Protein AF-A0A532D699-F1 (afdb_monomer_lite)

Foldseek 3Di:
DDPPDDDDDPPVVVVVLVVVCVVVVHDSVVSVVVVVVVCCVVPPDVVNVVVVVVVVVVVVVVVVVDPCVVVVVVVVVVVCVVDPDPCVPPPDPDDPPVNVVVVVVVPD

Secondary structure (DSSP, 8-state):
----------HHHHHHHHHHHHHHTS-HHHHHHHHHHHHHHHHS-HHHHHHHHHHHHHHHHHHHH-TTHHHHHHHHHHHHHSS--TTTT---SS--HHHHHHHHHHH-

Structure (mmCIF, N/CA/C/O backbone):
data_AF-A0A532D699-F1
#
_entry.id   AF-A0A532D699-F1
#
loop_
_atom_site.group_PDB
_atom_site.id
_atom_site.type_symbol
_atom_site.label_atom_id
_atom_site.label_alt_id
_atom_site.label_comp_id
_atom_site.label_asym_id
_atom_site.label_entity_id
_atom_site.label_seq_id
_atom_site.pdbx_PDB_ins_code
_atom_site.Cartn_x
_atom_site.Cartn_y
_atom_site.Cartn_z
_atom_site.occupancy
_atom_site.B_iso_or_equiv
_atom_site.auth_seq_id
_atom_site.auth_comp_id
_atom_site.auth_asym_id
_atom_site.auth_atom_id
_atom_site.pdbx_PDB_model_num
ATOM 1 N N . MET A 1 1 ? 1.706 -15.053 13.785 1.00 35.88 1 MET A N 1
ATOM 2 C CA . MET A 1 1 ? 1.669 -16.104 12.750 1.00 35.88 1 MET A CA 1
ATOM 3 C C . MET A 1 1 ? 2.165 -15.464 11.470 1.00 35.88 1 MET A C 1
ATOM 5 O O . MET A 1 1 ? 1.534 -14.518 11.018 1.00 35.88 1 MET A O 1
ATOM 9 N N . ASP A 1 2 ? 3.318 -15.893 10.958 1.00 42.00 2 ASP A N 1
ATOM 10 C CA . ASP A 1 2 ? 3.872 -15.367 9.708 1.00 42.00 2 ASP A CA 1
ATOM 11 C C . ASP A 1 2 ? 3.072 -15.925 8.529 1.00 42.00 2 ASP A C 1
ATOM 13 O O . ASP A 1 2 ? 3.181 -17.099 8.180 1.00 42.00 2 ASP A O 1
ATOM 17 N N . ASN A 1 3 ? 2.234 -15.080 7.933 1.00 42.84 3 ASN A N 1
ATOM 18 C CA . ASN A 1 3 ? 1.511 -15.386 6.703 1.00 42.84 3 ASN A CA 1
ATOM 19 C C . ASN A 1 3 ? 2.503 -15.344 5.526 1.00 42.84 3 ASN A C 1
ATOM 21 O O . ASN A 1 3 ? 2.621 -14.336 4.831 1.00 42.84 3 ASN A O 1
ATOM 25 N N . GLN A 1 4 ? 3.261 -16.424 5.307 1.00 45.72 4 GLN A N 1
ATOM 26 C CA . GLN A 1 4 ? 4.100 -16.562 4.113 1.00 45.72 4 GLN A CA 1
ATOM 27 C C . GLN A 1 4 ? 3.221 -16.856 2.893 1.00 45.72 4 GLN A C 1
ATOM 29 O O . GLN A 1 4 ? 2.945 -18.006 2.550 1.00 45.72 4 GLN A O 1
ATOM 34 N N . GLN A 1 5 ? 2.776 -15.799 2.216 1.00 60.59 5 GLN A N 1
ATOM 35 C CA . GLN A 1 5 ? 2.183 -15.918 0.889 1.00 60.59 5 GLN A CA 1
ATOM 36 C C . GLN A 1 5 ? 3.278 -16.320 -0.107 1.00 60.59 5 GLN A C 1
ATOM 38 O O . GLN A 1 5 ? 4.222 -15.570 -0.348 1.00 60.59 5 GLN A O 1
ATOM 43 N N . SER A 1 6 ? 3.171 -17.524 -0.671 1.00 61.50 6 SER A N 1
ATOM 44 C CA . SER A 1 6 ? 4.098 -18.010 -1.696 1.00 61.50 6 SER A CA 1
ATOM 45 C C . SER A 1 6 ? 3.634 -17.556 -3.080 1.00 61.50 6 SER A C 1
ATOM 47 O O . SER A 1 6 ? 2.572 -17.961 -3.550 1.00 61.50 6 SER A O 1
ATOM 49 N N . LEU A 1 7 ? 4.434 -16.718 -3.742 1.00 67.75 7 LEU A N 1
ATOM 50 C CA . LEU A 1 7 ? 4.187 -16.268 -5.111 1.00 67.75 7 LEU A CA 1
ATOM 51 C C . LEU A 1 7 ? 4.850 -17.239 -6.098 1.00 67.75 7 LEU A C 1
ATOM 53 O O . LEU A 1 7 ? 6.058 -17.464 -6.038 1.00 67.75 7 LEU A O 1
ATOM 57 N N . THR A 1 8 ? 4.083 -17.797 -7.036 1.00 79.19 8 THR A N 1
ATOM 58 C CA . THR A 1 8 ? 4.667 -18.591 -8.129 1.00 79.19 8 THR A CA 1
ATOM 59 C C . THR A 1 8 ? 5.190 -17.650 -9.210 1.00 79.19 8 THR A C 1
ATOM 61 O O . THR A 1 8 ? 4.411 -16.969 -9.874 1.00 79.19 8 THR A O 1
ATOM 64 N N . ILE A 1 9 ? 6.511 -17.613 -9.389 1.00 76.94 9 ILE A N 1
ATOM 65 C CA . ILE A 1 9 ? 7.183 -16.766 -10.380 1.00 76.94 9 ILE A CA 1
ATOM 66 C C . ILE A 1 9 ? 7.551 -17.625 -11.603 1.00 76.94 9 ILE A C 1
ATOM 68 O O . ILE A 1 9 ? 8.158 -18.684 -11.432 1.00 76.94 9 ILE A O 1
ATOM 72 N N . PRO A 1 10 ? 7.233 -17.200 -12.843 1.00 88.94 10 PRO A N 1
ATOM 73 C CA . PRO A 1 10 ? 7.665 -17.904 -14.049 1.00 88.94 10 PRO A CA 1
ATOM 74 C C . PRO A 1 10 ? 9.189 -18.084 -14.096 1.00 88.94 10 PRO A C 1
ATOM 76 O O . PRO A 1 10 ? 9.931 -17.148 -13.800 1.00 88.94 10 PRO A O 1
ATOM 79 N N . ALA A 1 11 ? 9.669 -19.253 -14.532 1.00 80.94 11 ALA A N 1
ATOM 80 C CA . ALA A 1 11 ? 11.091 -19.620 -14.468 1.00 80.94 11 ALA A CA 1
ATOM 81 C C . ALA A 1 11 ? 12.035 -18.605 -15.145 1.00 80.94 11 ALA A C 1
ATOM 83 O O . ALA A 1 11 ? 13.109 -18.310 -14.624 1.00 80.94 11 ALA A O 1
ATOM 84 N N . GLY A 1 12 ? 11.616 -18.022 -16.274 1.00 82.44 12 GLY A N 1
ATOM 85 C CA . GLY A 1 12 ? 12.388 -16.976 -16.951 1.00 82.44 12 GLY A CA 1
ATOM 86 C C . GLY A 1 12 ? 12.534 -15.710 -16.104 1.00 82.44 12 GLY A C 1
ATOM 87 O O . GLY A 1 12 ? 13.630 -15.174 -15.985 1.00 82.44 12 GLY A O 1
ATOM 88 N N . LEU A 1 13 ? 11.453 -15.266 -15.458 1.00 85.19 13 LEU A N 1
ATOM 89 C CA . LEU A 1 13 ? 11.461 -14.084 -14.594 1.00 85.19 13 LEU A CA 1
ATOM 90 C C . LEU A 1 13 ? 12.262 -14.330 -13.308 1.00 85.19 13 LEU A C 1
ATOM 92 O O . LEU A 1 13 ? 13.008 -13.455 -12.882 1.00 85.19 13 LEU A O 1
ATOM 96 N N . HIS A 1 14 ? 12.168 -15.533 -12.737 1.00 88.62 14 HIS A N 1
ATOM 97 C CA . HIS A 1 14 ? 12.959 -15.925 -11.571 1.00 88.62 14 HIS A CA 1
ATOM 98 C C . HIS A 1 14 ? 14.464 -15.774 -11.833 1.00 88.62 14 HIS A C 1
ATOM 100 O O . HIS A 1 14 ? 15.174 -15.193 -11.019 1.00 88.62 14 HIS A O 1
ATOM 106 N N . HIS A 1 15 ? 14.944 -16.233 -12.993 1.00 88.12 15 HIS A N 1
ATOM 107 C CA . HIS A 1 15 ? 16.358 -16.126 -13.353 1.00 88.12 15 HIS A CA 1
ATOM 108 C C . HIS A 1 15 ? 16.838 -14.669 -13.451 1.00 88.12 15 HIS A C 1
ATOM 110 O O . HIS A 1 15 ? 17.911 -14.335 -12.953 1.00 88.12 15 HIS A O 1
ATOM 116 N N . PHE A 1 16 ? 16.033 -13.781 -14.042 1.00 88.19 16 PHE A N 1
ATOM 117 C CA . PHE A 1 16 ? 16.365 -12.354 -14.112 1.00 88.19 16 PHE A CA 1
ATOM 118 C C . PHE A 1 16 ? 16.395 -11.689 -12.735 1.00 88.19 16 PHE A C 1
ATOM 120 O O . PHE A 1 16 ? 17.304 -10.910 -12.450 1.00 88.19 16 PHE A O 1
ATOM 127 N N . LEU A 1 17 ? 15.429 -12.007 -11.872 1.00 89.00 17 LEU A N 1
ATOM 128 C CA . LEU A 1 17 ? 15.384 -11.484 -10.507 1.00 89.00 17 LEU A CA 1
ATOM 129 C C . LEU A 1 17 ? 16.577 -11.982 -9.678 1.00 89.00 17 LEU A C 1
ATOM 131 O O . LEU A 1 17 ? 17.150 -11.217 -8.905 1.00 89.00 17 LEU A O 1
ATOM 135 N N . GLU A 1 18 ? 17.014 -13.223 -9.898 1.00 90.94 18 GLU A N 1
ATOM 136 C CA . GLU A 1 18 ? 18.190 -13.798 -9.241 1.00 90.94 18 GLU A CA 1
ATOM 137 C C . GLU A 1 18 ? 19.477 -13.085 -9.652 1.00 90.94 18 GLU A C 1
ATOM 139 O O . GLU A 1 18 ? 20.269 -12.686 -8.796 1.00 90.94 18 GLU A O 1
ATOM 144 N N . GLN A 1 19 ? 19.656 -12.840 -10.951 1.00 92.56 19 GLN A N 1
ATOM 145 C CA . GLN A 1 19 ? 20.782 -12.051 -11.446 1.00 92.56 19 GLN A CA 1
ATOM 146 C C . GLN A 1 19 ? 20.760 -10.625 -10.885 1.00 92.56 19 GLN A C 1
ATOM 148 O O . GLN A 1 19 ? 21.793 -10.120 -10.445 1.00 92.56 19 GLN A O 1
ATOM 153 N N . ALA A 1 20 ? 19.589 -9.982 -10.847 1.00 89.56 20 ALA A N 1
ATOM 154 C CA . ALA A 1 20 ? 19.437 -8.644 -10.284 1.00 89.56 20 ALA A CA 1
ATOM 155 C C . ALA A 1 20 ? 19.767 -8.610 -8.782 1.00 89.56 20 ALA A C 1
ATOM 157 O O . ALA A 1 20 ? 20.486 -7.720 -8.333 1.00 89.56 20 ALA A O 1
ATOM 158 N N . SER A 1 21 ? 19.314 -9.607 -8.017 1.00 94.06 21 SER A N 1
ATOM 159 C CA . SER A 1 21 ? 19.644 -9.784 -6.598 1.00 94.06 21 SER A CA 1
ATOM 160 C C . SER A 1 21 ? 21.153 -9.905 -6.372 1.00 94.06 21 SER A C 1
ATOM 162 O O . SER A 1 21 ? 21.706 -9.211 -5.515 1.00 94.06 21 SER A O 1
ATOM 164 N N . GLN A 1 22 ? 21.840 -10.709 -7.187 1.00 94.12 22 GLN A N 1
ATOM 165 C CA . GLN A 1 22 ? 23.295 -10.867 -7.117 1.00 94.12 22 GLN A CA 1
ATOM 166 C C . GLN A 1 22 ? 24.036 -9.573 -7.472 1.00 94.12 22 GLN A C 1
ATOM 168 O O . GLN A 1 22 ? 24.986 -9.193 -6.785 1.00 94.12 22 GLN A O 1
ATOM 173 N N . TRP A 1 23 ? 23.597 -8.872 -8.519 1.00 95.25 23 TRP A N 1
ATOM 174 C CA . TRP A 1 23 ? 24.259 -7.661 -9.003 1.00 95.25 23 TRP A CA 1
ATOM 175 C C . TRP A 1 23 ? 24.085 -6.480 -8.043 1.00 95.25 23 TRP A C 1
ATOM 177 O O . TRP A 1 23 ? 25.041 -5.760 -7.754 1.00 95.25 23 TRP A O 1
ATOM 187 N N . LEU A 1 24 ? 22.883 -6.336 -7.480 1.00 91.94 24 LEU A N 1
ATOM 188 C CA . LEU A 1 24 ? 22.550 -5.322 -6.479 1.00 91.94 24 LEU A CA 1
ATOM 189 C C . LEU A 1 24 ? 23.017 -5.700 -5.067 1.00 91.94 24 LEU A C 1
ATOM 191 O O . LEU A 1 24 ? 22.974 -4.853 -4.176 1.00 91.94 24 LEU A O 1
ATOM 195 N N . LYS A 1 25 ? 23.464 -6.947 -4.854 1.00 94.44 25 LYS A N 1
ATOM 196 C CA . LYS A 1 25 ? 23.832 -7.511 -3.543 1.00 94.44 25 LYS A CA 1
ATOM 197 C C . LYS A 1 25 ? 22.723 -7.344 -2.498 1.00 94.44 25 LYS A C 1
ATOM 199 O O . LYS A 1 25 ? 22.990 -7.026 -1.340 1.00 94.44 25 LYS A O 1
ATOM 204 N N . ARG A 1 26 ? 21.473 -7.545 -2.916 1.00 94.12 26 ARG A N 1
ATOM 205 C CA . ARG A 1 26 ? 20.276 -7.417 -2.072 1.00 94.12 26 ARG A CA 1
ATOM 206 C C . ARG A 1 26 ? 19.476 -8.717 -2.071 1.00 94.12 26 ARG A C 1
ATOM 208 O O . ARG A 1 26 ? 19.517 -9.432 -3.074 1.00 94.12 26 ARG A O 1
ATOM 215 N N . PRO A 1 27 ? 18.739 -9.032 -0.993 1.00 93.31 27 PRO A N 1
ATOM 216 C CA . PRO A 1 27 ? 17.830 -10.173 -0.967 1.00 93.31 27 PRO A CA 1
ATOM 217 C C . PRO A 1 27 ? 16.835 -10.148 -2.133 1.00 93.31 27 PRO A C 1
ATOM 219 O O . PRO A 1 27 ? 16.338 -9.090 -2.512 1.00 93.31 27 PRO A O 1
ATOM 222 N N . MET A 1 28 ? 16.502 -11.327 -2.665 1.00 87.81 28 MET A N 1
ATOM 223 C CA . MET A 1 28 ? 15.530 -11.483 -3.756 1.00 87.81 28 MET A CA 1
ATOM 224 C C . MET A 1 28 ? 14.191 -10.801 -3.447 1.00 87.81 28 MET A C 1
ATOM 226 O O . MET A 1 28 ? 13.630 -10.122 -4.303 1.00 87.81 28 MET A O 1
ATOM 230 N N . ASN A 1 29 ? 13.699 -10.949 -2.214 1.00 88.50 29 ASN A N 1
ATOM 231 C CA . ASN A 1 29 ? 12.431 -10.358 -1.791 1.00 88.50 29 ASN A CA 1
ATOM 232 C C . ASN A 1 29 ? 12.430 -8.835 -1.922 1.00 88.50 29 ASN A C 1
ATOM 234 O O . ASN A 1 29 ? 11.439 -8.278 -2.379 1.00 88.50 29 ASN A O 1
ATOM 238 N N . ASP A 1 30 ? 13.538 -8.175 -1.591 1.00 89.69 30 ASP A N 1
ATOM 239 C CA . ASP A 1 30 ? 13.648 -6.720 -1.693 1.00 89.69 30 ASP A CA 1
ATOM 240 C C . ASP A 1 30 ? 13.616 -6.269 -3.157 1.00 89.69 30 ASP A C 1
ATOM 242 O O . ASP A 1 30 ? 12.967 -5.285 -3.496 1.00 89.69 30 ASP A O 1
ATOM 246 N N . VAL A 1 31 ? 14.284 -7.014 -4.043 1.00 90.50 31 VAL A N 1
ATOM 247 C CA . VAL A 1 31 ? 14.285 -6.736 -5.488 1.00 90.50 31 VAL A CA 1
ATOM 248 C C . VAL A 1 31 ? 12.888 -6.913 -6.080 1.00 90.50 31 VAL A C 1
ATOM 250 O O . VAL A 1 31 ? 12.434 -6.082 -6.866 1.00 90.50 31 VAL A O 1
ATOM 253 N N . VAL A 1 32 ? 12.190 -7.980 -5.690 1.00 88.69 32 VAL A N 1
ATOM 254 C CA . VAL A 1 32 ? 10.807 -8.242 -6.108 1.00 88.69 32 VAL A CA 1
ATOM 255 C C . VAL A 1 32 ? 9.869 -7.159 -5.587 1.00 88.69 32 VAL A C 1
ATOM 257 O O . VAL A 1 32 ? 9.049 -6.647 -6.347 1.00 88.69 32 VAL A O 1
ATOM 260 N N . TYR A 1 33 ? 10.004 -6.786 -4.316 1.00 88.38 33 TYR A N 1
ATOM 261 C CA . TYR A 1 33 ? 9.200 -5.741 -3.699 1.00 88.38 33 TYR A CA 1
ATOM 262 C C . TYR A 1 33 ? 9.369 -4.405 -4.427 1.00 88.38 33 TYR A C 1
ATOM 264 O O . TYR A 1 33 ? 8.377 -3.812 -4.845 1.00 88.38 33 TYR A O 1
ATOM 272 N N . ASP A 1 34 ? 10.607 -3.977 -4.672 1.00 87.88 34 ASP A N 1
ATOM 273 C CA . ASP A 1 34 ? 10.885 -2.727 -5.382 1.00 87.88 34 ASP A CA 1
ATOM 274 C C . ASP A 1 34 ? 10.313 -2.740 -6.807 1.00 87.88 34 ASP A C 1
ATOM 276 O O . ASP A 1 34 ? 9.711 -1.759 -7.250 1.00 87.88 34 ASP A O 1
ATOM 280 N N . ALA A 1 35 ? 10.438 -3.867 -7.515 1.00 86.25 35 ALA A N 1
ATOM 281 C CA . ALA A 1 35 ? 9.871 -4.026 -8.851 1.00 86.25 35 ALA A CA 1
ATOM 282 C C . ALA A 1 35 ? 8.339 -3.903 -8.845 1.00 86.25 35 ALA A C 1
ATOM 284 O O . ALA A 1 35 ? 7.770 -3.248 -9.720 1.00 86.25 35 ALA A O 1
ATOM 285 N N . ILE A 1 36 ? 7.670 -4.490 -7.848 1.00 86.50 36 ILE A N 1
ATOM 286 C CA . ILE A 1 36 ? 6.218 -4.374 -7.669 1.00 86.50 36 ILE A CA 1
ATOM 287 C C . ILE A 1 36 ? 5.835 -2.928 -7.360 1.00 86.50 36 ILE A C 1
ATOM 289 O O . ILE A 1 36 ? 4.945 -2.390 -8.017 1.00 86.50 36 ILE A O 1
ATOM 293 N N . VAL A 1 37 ? 6.515 -2.278 -6.412 1.00 86.88 37 VAL A N 1
ATOM 294 C CA . VAL A 1 37 ? 6.263 -0.875 -6.051 1.00 86.88 37 VAL A CA 1
ATOM 295 C C . VAL A 1 37 ? 6.376 0.015 -7.281 1.00 86.88 37 VAL A C 1
ATOM 297 O O . VAL A 1 37 ? 5.488 0.824 -7.549 1.00 86.88 37 VAL A O 1
ATOM 300 N N . GLN A 1 38 ? 7.429 -0.166 -8.075 1.00 86.50 38 GLN A N 1
ATOM 301 C CA . GLN A 1 38 ? 7.648 0.638 -9.266 1.00 86.50 38 GLN A CA 1
ATOM 302 C C . GLN A 1 38 ? 6.635 0.337 -10.374 1.00 86.50 38 GLN A C 1
ATOM 304 O O . GLN A 1 38 ? 6.154 1.265 -11.030 1.00 86.50 38 GLN A O 1
ATOM 309 N N . TYR A 1 39 ? 6.261 -0.931 -10.564 1.00 83.88 39 TYR A N 1
ATOM 310 C CA . TYR A 1 39 ? 5.203 -1.312 -11.495 1.00 83.88 39 TYR A CA 1
ATOM 311 C C . TYR A 1 39 ? 3.875 -0.661 -11.107 1.00 83.88 39 TYR A C 1
ATOM 313 O O . TYR A 1 39 ? 3.231 -0.039 -11.950 1.00 83.88 39 TYR A O 1
ATOM 321 N N . VAL A 1 40 ? 3.490 -0.750 -9.834 1.00 83.81 40 VAL A N 1
ATOM 322 C CA . VAL A 1 40 ? 2.260 -0.141 -9.323 1.00 83.81 40 VAL A CA 1
ATOM 323 C C . VAL A 1 40 ? 2.314 1.373 -9.491 1.00 83.81 40 VAL A C 1
ATOM 325 O O . VAL A 1 40 ? 1.384 1.936 -10.055 1.00 83.81 40 VAL A O 1
ATOM 328 N N . ALA A 1 41 ? 3.404 2.035 -9.103 1.00 80.75 41 ALA A N 1
ATOM 329 C CA . ALA A 1 41 ? 3.551 3.482 -9.264 1.00 80.75 41 ALA A CA 1
ATOM 330 C C . ALA A 1 41 ? 3.457 3.931 -10.733 1.00 80.75 41 ALA A C 1
ATOM 332 O O . ALA A 1 41 ? 2.848 4.953 -11.029 1.00 80.75 41 ALA A O 1
ATOM 333 N N . THR A 1 42 ? 4.025 3.154 -11.659 1.00 85.56 42 THR A N 1
ATOM 334 C CA . THR A 1 42 ? 4.039 3.490 -13.093 1.00 85.56 42 THR A CA 1
ATOM 335 C C . THR A 1 42 ? 2.691 3.235 -13.766 1.00 85.56 42 THR A C 1
ATOM 337 O O . THR A 1 42 ? 2.298 3.977 -14.663 1.00 85.56 42 THR A O 1
ATOM 340 N N . ASN A 1 43 ? 1.985 2.177 -13.361 1.00 83.38 43 ASN A N 1
ATOM 341 C CA . ASN A 1 43 ? 0.760 1.726 -14.027 1.00 83.38 43 ASN A CA 1
ATOM 342 C C . ASN A 1 43 ? -0.522 2.178 -13.319 1.00 83.38 43 ASN A C 1
ATOM 344 O O . ASN A 1 43 ? -1.609 2.015 -13.869 1.00 83.38 43 ASN A O 1
ATOM 348 N N . THR A 1 44 ? -0.421 2.748 -12.118 1.00 83.19 44 THR A N 1
ATOM 349 C CA . THR A 1 44 ? -1.574 3.309 -11.411 1.00 83.19 44 THR A CA 1
ATOM 350 C C . THR A 1 44 ? -1.873 4.700 -11.963 1.00 83.19 44 THR A C 1
ATOM 352 O O . THR A 1 44 ? -1.024 5.586 -11.863 1.00 83.19 44 THR A O 1
ATOM 355 N N . PRO A 1 45 ? -3.075 4.946 -12.515 1.00 86.81 45 PRO A N 1
ATOM 356 C CA . PRO A 1 45 ? -3.476 6.290 -12.903 1.00 86.81 45 PRO A CA 1
ATOM 357 C C . PRO A 1 45 ? -3.422 7.223 -11.692 1.00 86.81 45 PRO A C 1
ATOM 359 O O . PRO A 1 45 ? -3.931 6.870 -10.627 1.00 86.81 45 PRO A O 1
ATOM 362 N N . GLN A 1 46 ? -2.876 8.430 -11.859 1.00 81.69 46 GLN A N 1
ATOM 363 C CA . GLN A 1 46 ? -2.779 9.413 -10.772 1.00 81.69 46 GLN A CA 1
ATOM 364 C C . GLN A 1 46 ? -4.134 9.645 -10.080 1.00 81.69 46 GLN A C 1
ATOM 366 O O . GLN A 1 46 ? -4.210 9.699 -8.859 1.00 81.69 46 GLN A O 1
ATOM 371 N N . SER A 1 47 ? -5.225 9.652 -10.851 1.00 78.12 47 SER A N 1
ATOM 372 C CA . SER A 1 47 ? -6.590 9.785 -10.332 1.00 78.12 47 SER A CA 1
ATOM 373 C C . SER A 1 47 ? -7.018 8.658 -9.386 1.00 78.12 47 SER A C 1
ATOM 375 O O . SER A 1 47 ? -7.818 8.892 -8.483 1.00 78.12 47 SER A O 1
ATOM 377 N N . LEU A 1 48 ? -6.511 7.434 -9.563 1.00 77.81 48 LEU A N 1
ATOM 378 C CA . LEU A 1 48 ? -6.753 6.331 -8.634 1.00 77.81 48 LEU A CA 1
ATOM 379 C C . LEU A 1 48 ? -5.907 6.497 -7.367 1.00 77.81 48 LEU A C 1
ATOM 381 O O . LEU A 1 48 ? -6.435 6.325 -6.271 1.00 77.81 48 LEU A O 1
ATOM 385 N N . ALA A 1 49 ? -4.636 6.878 -7.506 1.00 77.75 49 ALA A N 1
ATOM 386 C CA . ALA A 1 49 ? -3.760 7.145 -6.365 1.00 77.75 49 ALA A CA 1
ATOM 387 C C . ALA A 1 49 ? -4.316 8.268 -5.469 1.00 77.75 49 ALA A C 1
ATOM 389 O O . ALA A 1 49 ? -4.384 8.114 -4.250 1.00 77.75 49 ALA A O 1
ATOM 390 N N . ASP A 1 50 ? -4.798 9.356 -6.074 1.00 79.50 50 ASP A N 1
ATOM 391 C CA . ASP A 1 50 ? -5.396 10.487 -5.361 1.00 79.50 50 ASP A CA 1
ATOM 392 C C . ASP A 1 50 ? -6.683 10.082 -4.628 1.00 79.50 50 ASP A C 1
ATOM 394 O O . ASP A 1 50 ? -6.893 10.466 -3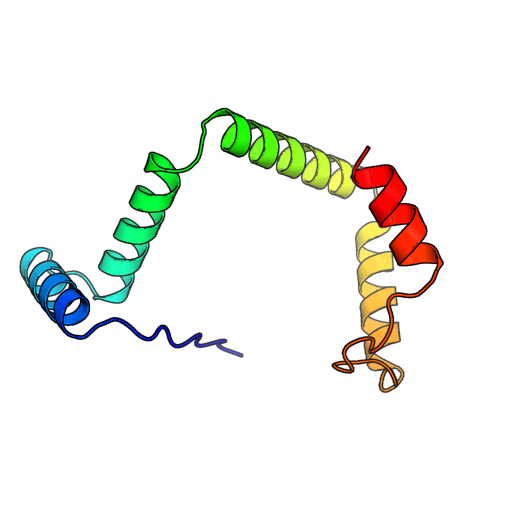.477 1.00 79.50 50 ASP A O 1
ATOM 398 N N . ARG A 1 51 ? -7.526 9.251 -5.258 1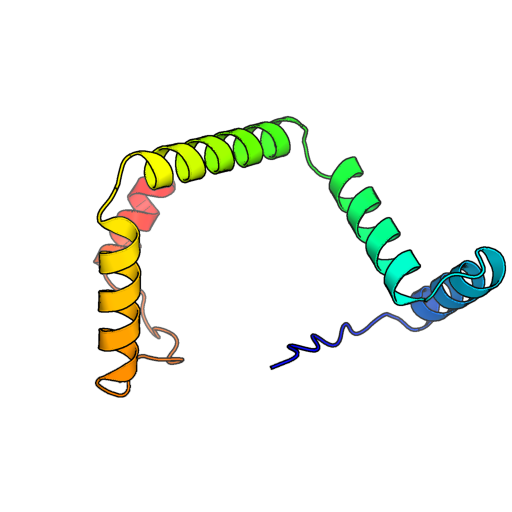.00 80.50 51 ARG A N 1
ATOM 399 C CA . ARG A 1 51 ? -8.737 8.708 -4.623 1.00 80.50 51 ARG A CA 1
ATOM 400 C C . ARG A 1 51 ? -8.412 7.807 -3.438 1.00 80.50 51 ARG A C 1
ATOM 402 O O . ARG A 1 51 ? -9.048 7.946 -2.401 1.00 80.50 51 ARG A O 1
ATOM 409 N N . LEU A 1 52 ? -7.432 6.913 -3.577 1.00 82.94 52 LEU A N 1
ATOM 410 C CA . LEU A 1 52 ? -7.005 6.031 -2.487 1.00 82.94 52 LEU A CA 1
ATOM 411 C C . LEU A 1 52 ? -6.466 6.837 -1.306 1.00 82.94 52 LEU A C 1
ATOM 413 O O . LEU A 1 52 ? -6.838 6.573 -0.166 1.00 82.94 52 LEU A O 1
ATOM 417 N N . LYS A 1 53 ? -5.661 7.867 -1.582 1.00 84.38 53 LYS A N 1
ATOM 418 C CA . LYS A 1 53 ? -5.164 8.785 -0.557 1.00 84.38 53 LYS A CA 1
ATOM 419 C C . LYS A 1 53 ? -6.301 9.534 0.141 1.00 84.38 53 LYS A C 1
ATOM 421 O O . LYS A 1 53 ? -6.288 9.638 1.362 1.00 84.38 53 LYS A O 1
ATOM 426 N N . GLY A 1 54 ? -7.289 10.018 -0.614 1.00 87.31 54 GLY A N 1
ATOM 427 C CA . GLY A 1 54 ? -8.480 10.660 -0.052 1.00 87.31 54 GLY A CA 1
ATOM 428 C C . GLY A 1 54 ? -9.267 9.715 0.857 1.00 87.31 54 GLY A C 1
ATOM 429 O O . GLY A 1 54 ? -9.522 10.044 2.010 1.00 87.31 54 GLY A O 1
ATOM 430 N N . SER A 1 55 ? -9.562 8.501 0.386 1.00 83.06 55 SER A N 1
ATOM 431 C CA . SER A 1 55 ? -10.258 7.491 1.189 1.00 83.06 55 SER A CA 1
ATOM 432 C C . SER A 1 55 ? -9.487 7.100 2.449 1.00 83.06 55 SER A C 1
ATOM 434 O O . SER A 1 55 ? -10.101 6.921 3.495 1.00 83.06 55 SER A O 1
ATOM 436 N N . GLN A 1 56 ? -8.157 7.002 2.382 1.00 87.38 56 GLN A N 1
ATOM 437 C CA . GLN A 1 56 ? -7.337 6.750 3.565 1.00 87.38 56 GLN A CA 1
ATOM 438 C C . GLN A 1 56 ? -7.471 7.884 4.589 1.00 87.38 56 GLN A C 1
ATOM 440 O O . GLN A 1 56 ? -7.718 7.617 5.759 1.00 87.38 56 GLN A O 1
ATOM 445 N N . GLN A 1 57 ? -7.371 9.141 4.153 1.00 86.69 57 GLN A N 1
ATOM 446 C CA . GLN A 1 57 ? -7.523 10.298 5.041 1.00 86.69 57 GLN A CA 1
ATOM 447 C C . GLN A 1 57 ? -8.923 10.388 5.653 1.00 86.69 57 GLN A C 1
ATOM 449 O O . GLN A 1 57 ? -9.076 10.813 6.797 1.00 86.69 57 GLN A O 1
ATOM 454 N N . ASP A 1 58 ? -9.9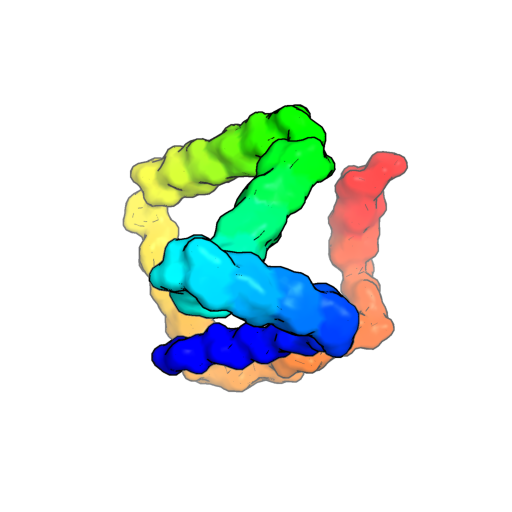52 10.001 4.901 1.00 84.69 58 ASP A N 1
ATOM 455 C CA . ASP A 1 58 ? -11.321 9.955 5.405 1.00 84.69 58 ASP A CA 1
ATOM 456 C C . ASP A 1 58 ? -11.503 8.842 6.446 1.00 84.69 58 ASP A C 1
ATOM 458 O O . ASP A 1 58 ? -12.155 9.072 7.462 1.00 84.69 58 ASP A O 1
ATOM 462 N N . LEU A 1 59 ? -10.881 7.675 6.243 1.00 81.75 59 LEU A N 1
ATOM 463 C CA . LEU A 1 59 ? -10.872 6.580 7.219 1.00 81.75 59 LEU A CA 1
ATOM 464 C C . LEU A 1 59 ? -10.104 6.945 8.492 1.00 81.75 59 LEU A C 1
ATOM 466 O O . LEU A 1 59 ? -10.586 6.675 9.589 1.00 81.75 59 LEU A O 1
ATOM 470 N N . GLU A 1 60 ? -8.942 7.584 8.359 1.00 82.62 60 GLU A N 1
ATOM 471 C CA . GLU A 1 60 ? -8.157 8.081 9.494 1.00 82.62 60 GLU A CA 1
ATOM 472 C C . GLU A 1 60 ? -8.967 9.104 10.299 1.00 82.62 60 GLU A C 1
ATOM 474 O O . GLU A 1 60 ? -9.097 8.979 11.515 1.00 82.62 60 GLU A O 1
ATOM 479 N N . ARG A 1 61 ? -9.618 10.056 9.619 1.00 85.38 61 ARG A N 1
ATOM 480 C CA . ARG A 1 61 ? -10.482 11.048 10.269 1.00 85.38 61 ARG A CA 1
ATOM 481 C C . ARG A 1 61 ? -11.685 10.407 10.954 1.00 85.38 61 ARG A C 1
ATOM 483 O O . ARG A 1 61 ? -12.039 10.809 12.057 1.00 85.38 61 ARG A O 1
ATOM 490 N N . TYR A 1 62 ? -12.317 9.429 10.311 1.00 78.69 62 TYR A N 1
ATOM 491 C CA . TYR A 1 62 ? -13.425 8.686 10.903 1.00 78.69 62 TYR A CA 1
ATOM 492 C C . TYR A 1 62 ? -12.979 7.950 12.174 1.00 78.69 62 TYR A C 1
ATOM 494 O O . TYR A 1 62 ? -13.646 8.042 13.200 1.00 78.69 62 TYR A O 1
ATOM 502 N N . HIS A 1 63 ? -11.804 7.318 12.144 1.00 75.81 63 HIS A N 1
ATOM 503 C CA . HIS A 1 63 ? -11.216 6.652 13.304 1.00 75.81 63 HIS A CA 1
ATOM 504 C C . HIS A 1 63 ? -10.877 7.620 14.449 1.00 75.81 63 HIS A C 1
ATOM 506 O O . HIS A 1 63 ? -11.065 7.287 15.614 1.00 75.81 63 HIS A O 1
ATOM 512 N N . GLU A 1 64 ? -10.397 8.827 14.151 1.00 79.19 64 GLU A N 1
ATOM 513 C CA . GLU A 1 64 ? -10.142 9.856 15.169 1.00 79.19 64 GLU A CA 1
ATOM 514 C C . GLU A 1 64 ? -11.428 10.425 15.791 1.00 79.19 64 GLU A C 1
ATOM 516 O O . GLU A 1 64 ? -11.419 10.866 16.942 1.00 79.19 64 GLU A O 1
ATOM 521 N N . GLN A 1 65 ? -12.526 10.442 15.035 1.00 81.25 65 GLN A N 1
ATOM 522 C CA . GLN A 1 65 ? -13.805 11.021 15.453 1.00 81.25 65 GLN A CA 1
ATOM 523 C C . GLN A 1 65 ? -14.727 10.033 16.169 1.00 81.25 65 GLN A C 1
ATOM 525 O O . GLN A 1 65 ? -15.667 10.476 16.832 1.00 81.25 65 GLN A O 1
ATOM 530 N N . ASP A 1 66 ? -14.466 8.730 16.063 1.00 74.75 66 ASP A N 1
ATOM 531 C CA . ASP A 1 66 ? -15.243 7.686 16.726 1.00 74.75 66 ASP A CA 1
ATOM 532 C C . ASP A 1 66 ? -14.465 7.077 17.914 1.00 74.75 66 ASP A C 1
ATOM 534 O O . ASP A 1 66 ? -13.727 6.099 17.759 1.00 74.75 66 ASP A O 1
ATOM 538 N N . PRO A 1 67 ? -14.624 7.629 19.135 1.00 67.62 67 PRO A N 1
ATOM 539 C CA . PRO A 1 67 ? -13.955 7.121 20.333 1.00 67.62 67 PRO A CA 1
ATOM 540 C C . PRO A 1 67 ? -14.427 5.720 20.754 1.00 67.62 67 PRO A C 1
ATOM 542 O O . PRO A 1 67 ? -13.781 5.092 21.597 1.00 67.62 67 PRO A O 1
ATOM 545 N N . ASP A 1 68 ? -15.531 5.222 20.191 1.00 79.19 68 ASP A N 1
ATOM 546 C CA . ASP A 1 68 ? -16.070 3.895 20.472 1.00 79.19 68 ASP A CA 1
ATOM 547 C C . ASP A 1 68 ? -15.730 2.875 19.372 1.00 79.19 68 ASP A C 1
ATOM 549 O O . ASP A 1 68 ? -16.005 1.688 19.551 1.00 79.19 68 ASP A O 1
ATOM 553 N N . MET A 1 69 ? -15.050 3.272 18.288 1.00 76.44 69 MET A N 1
ATOM 554 C CA . MET A 1 69 ? -14.692 2.363 17.192 1.00 76.44 69 MET A CA 1
ATOM 555 C C . MET A 1 69 ? -13.873 1.162 17.668 1.00 76.44 69 MET A C 1
ATOM 557 O O . MET A 1 69 ? -14.159 0.028 17.292 1.00 76.44 69 MET A O 1
ATOM 561 N N . ASN A 1 70 ? -12.908 1.375 18.563 1.00 74.19 70 ASN A N 1
ATOM 562 C CA . ASN A 1 70 ? -12.136 0.272 19.138 1.00 74.19 70 ASN A CA 1
ATOM 563 C C . ASN A 1 70 ? -13.019 -0.695 19.936 1.00 74.19 70 ASN A C 1
ATOM 565 O O . ASN A 1 70 ? -12.824 -1.904 19.858 1.00 74.19 70 ASN A O 1
ATOM 569 N N . LYS A 1 71 ? -14.041 -0.187 20.635 1.00 77.00 71 LYS A N 1
ATOM 570 C CA . LYS A 1 71 ? -15.007 -1.037 21.343 1.00 77.00 71 LYS A CA 1
ATOM 571 C C . LYS A 1 71 ? -15.905 -1.795 20.372 1.00 77.00 71 LYS A C 1
ATOM 573 O O . LYS A 1 71 ? -16.244 -2.940 20.643 1.00 77.00 71 LYS A O 1
ATOM 578 N N . ALA A 1 72 ? -16.286 -1.184 19.250 1.00 76.81 72 ALA A N 1
ATOM 579 C CA . ALA A 1 72 ? -17.060 -1.847 18.205 1.00 76.81 72 ALA A CA 1
ATOM 580 C C . ALA A 1 72 ? -16.248 -2.961 17.523 1.00 76.81 72 ALA A C 1
ATOM 582 O O . ALA A 1 72 ? -16.769 -4.057 17.324 1.00 76.81 72 ALA A O 1
ATOM 583 N N . ILE A 1 73 ? -14.964 -2.716 17.237 1.00 76.62 73 ILE A N 1
ATOM 584 C CA . ILE A 1 73 ? -14.027 -3.718 16.707 1.00 76.62 73 ILE A CA 1
ATOM 585 C C . ILE A 1 73 ? -13.851 -4.863 17.707 1.00 76.62 73 ILE A C 1
ATOM 587 O O . ILE A 1 73 ? -13.954 -6.027 17.331 1.00 76.62 73 ILE A O 1
ATOM 591 N N . GLU A 1 74 ? -13.632 -4.559 18.987 1.00 78.62 74 GLU A N 1
ATOM 592 C CA . GLU A 1 74 ? -13.523 -5.582 20.029 1.00 78.62 74 GLU A CA 1
ATOM 593 C C . GLU A 1 74 ? -14.817 -6.384 20.177 1.00 78.62 74 GLU A C 1
ATOM 595 O O . GLU A 1 74 ? -14.766 -7.609 20.215 1.00 78.62 74 GLU A O 1
ATOM 600 N N . ALA A 1 75 ? -15.979 -5.728 20.206 1.00 79.75 75 ALA A N 1
ATOM 601 C CA . ALA A 1 75 ? -17.273 -6.402 20.276 1.00 79.75 75 ALA A CA 1
ATOM 602 C C . ALA A 1 75 ? -17.512 -7.310 19.061 1.00 79.75 75 ALA A C 1
ATOM 604 O O . ALA A 1 75 ? -18.026 -8.415 19.222 1.00 79.75 75 ALA A O 1
ATOM 605 N N . PHE A 1 76 ? -17.095 -6.876 17.869 1.00 74.69 76 PHE A N 1
ATOM 606 C CA . PHE A 1 76 ? -17.145 -7.679 16.652 1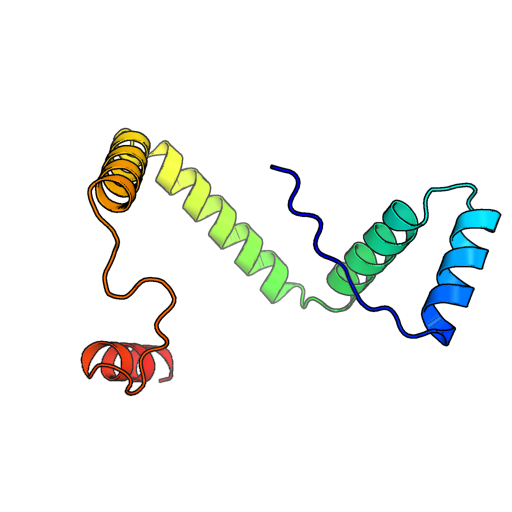.00 74.69 76 PHE A CA 1
ATOM 607 C C . PHE A 1 76 ? -16.230 -8.907 16.747 1.00 74.69 76 PHE A C 1
ATOM 609 O O . PHE A 1 76 ? -16.691 -10.024 16.546 1.00 74.69 76 PHE A O 1
ATOM 616 N N . ILE A 1 77 ? -14.966 -8.736 17.150 1.00 78.19 77 ILE A N 1
ATOM 617 C CA . ILE A 1 77 ? -14.023 -9.851 17.348 1.00 78.19 77 ILE A CA 1
ATOM 618 C C . ILE A 1 77 ? -14.556 -10.839 18.391 1.00 78.19 77 ILE A C 1
ATOM 620 O O . ILE A 1 77 ? -14.483 -12.048 18.195 1.00 78.19 77 ILE A O 1
ATOM 624 N N . GLN A 1 78 ? -15.104 -10.348 19.504 1.00 78.38 78 GLN A N 1
ATOM 625 C CA . GLN A 1 78 ? -15.697 -11.217 20.518 1.00 78.38 78 GLN A CA 1
ATOM 626 C C . GLN A 1 78 ? -16.931 -11.957 19.9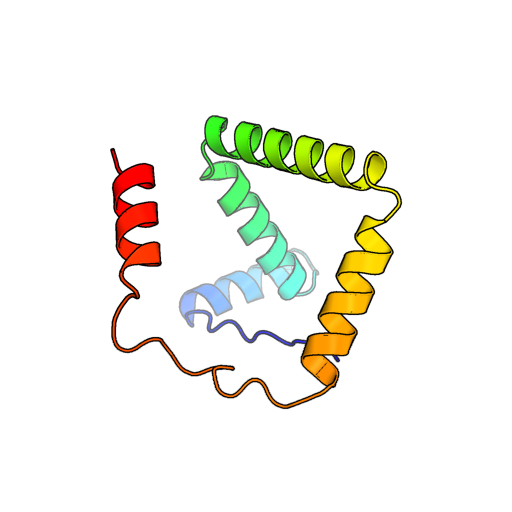88 1.00 78.38 78 GLN A C 1
ATOM 628 O O . GLN A 1 78 ? -17.129 -13.109 20.357 1.00 78.38 78 GLN A O 1
ATOM 633 N N . ALA A 1 79 ? -17.735 -11.341 19.114 1.00 77.06 79 ALA A N 1
ATOM 634 C CA . ALA A 1 79 ? -18.873 -11.999 18.475 1.00 77.06 79 ALA A CA 1
ATOM 635 C C . ALA A 1 79 ? -18.436 -13.111 17.504 1.00 77.06 79 ALA A C 1
ATOM 637 O O . ALA A 1 79 ? -19.003 -14.199 17.560 1.00 77.06 79 ALA A O 1
ATOM 638 N N . GLU A 1 80 ? -17.396 -12.874 16.699 1.00 67.00 80 GLU A N 1
ATOM 639 C CA . GLU A 1 80 ? -16.775 -13.882 15.820 1.00 67.00 80 GLU A CA 1
ATOM 640 C C . GLU A 1 80 ? -16.178 -15.054 16.621 1.00 67.00 80 GLU A C 1
ATOM 642 O O . GLU A 1 80 ? -16.262 -16.213 16.230 1.00 67.00 80 GLU A O 1
ATOM 647 N N . LEU A 1 81 ? -15.604 -14.778 17.796 1.00 73.69 81 LEU A N 1
ATOM 648 C CA . LEU A 1 81 ? -15.046 -15.814 18.673 1.00 73.69 81 LEU A CA 1
ATOM 649 C C . LEU A 1 81 ? -16.111 -16.566 19.489 1.00 73.69 81 LEU A C 1
ATOM 651 O O . LEU A 1 81 ? -15.855 -17.684 19.943 1.00 73.69 81 LEU A O 1
ATOM 655 N N . ALA A 1 82 ? -17.281 -15.964 19.722 1.00 71.56 82 ALA A N 1
ATOM 656 C CA . ALA A 1 82 ? -18.319 -16.506 20.601 1.00 71.56 82 ALA A CA 1
ATOM 657 C C . ALA A 1 82 ? -19.068 -17.712 20.006 1.00 71.56 82 ALA A C 1
ATOM 659 O O . ALA A 1 82 ? -19.758 -18.426 20.739 1.00 71.56 82 ALA A O 1
ATOM 660 N N . GLY A 1 83 ? -18.917 -17.988 18.713 1.00 65.81 83 GLY A N 1
ATOM 661 C CA . GLY A 1 83 ? -19.423 -19.206 18.095 1.00 65.81 83 GLY A CA 1
ATOM 662 C C . GLY A 1 83 ? -18.957 -19.336 16.648 1.00 65.81 83 GLY A C 1
ATOM 663 O O . GLY A 1 83 ? -18.695 -18.322 16.015 1.00 65.81 83 GLY A O 1
ATOM 664 N N . PRO A 1 84 ? -18.853 -20.564 16.110 1.00 61.72 84 PRO A N 1
ATOM 665 C CA . PRO A 1 84 ? -18.526 -20.750 14.703 1.00 61.72 84 PRO A CA 1
ATOM 666 C C . PRO A 1 84 ? -19.615 -20.098 13.849 1.00 61.72 84 PRO A C 1
ATOM 668 O O . PRO A 1 84 ? -20.780 -20.499 13.947 1.00 61.72 84 PRO A O 1
ATOM 671 N N . ASP A 1 85 ? -19.248 -19.110 13.029 1.00 63.00 85 ASP A N 1
ATOM 672 C CA . ASP A 1 85 ? -20.168 -18.552 12.044 1.00 63.00 85 ASP A CA 1
ATOM 673 C C . ASP A 1 85 ? -20.526 -19.675 11.053 1.00 63.00 85 ASP A C 1
ATOM 675 O O . ASP A 1 85 ? -19.657 -20.193 10.344 1.00 63.00 85 ASP A O 1
ATOM 679 N N . PRO A 1 86 ? -21.801 -20.107 10.995 1.00 65.81 86 PRO A N 1
ATOM 680 C CA . PRO A 1 86 ? -22.218 -21.187 10.109 1.00 65.81 86 PRO A CA 1
ATOM 681 C C . PRO A 1 86 ? -22.034 -20.850 8.622 1.00 65.81 86 PRO A C 1
ATOM 683 O O . PRO A 1 86 ? -22.186 -21.743 7.789 1.00 65.81 86 PRO A O 1
ATOM 686 N N . LEU A 1 87 ? -21.754 -19.589 8.281 1.00 63.56 87 LEU A N 1
ATOM 687 C CA . LEU A 1 87 ? -21.516 -19.104 6.926 1.00 63.56 87 LEU A CA 1
ATOM 688 C C . LEU A 1 87 ? -20.032 -18.835 6.630 1.00 63.56 87 LEU A C 1
ATOM 690 O O . LEU A 1 87 ? -19.699 -18.538 5.477 1.00 63.56 87 LEU A O 1
ATOM 694 N N . GLU A 1 88 ? -19.135 -18.982 7.610 1.00 62.25 88 GLU A N 1
ATOM 695 C CA . GLU A 1 88 ? -17.710 -18.703 7.435 1.00 62.25 88 GLU A CA 1
ATOM 696 C C . GLU A 1 88 ? -17.109 -19.610 6.351 1.00 62.25 88 GLU A C 1
ATOM 698 O O . GLU A 1 88 ? -17.207 -20.839 6.386 1.00 62.25 88 GLU A O 1
ATOM 703 N N . GLY A 1 89 ? -16.511 -19.000 5.326 1.00 62.28 89 GLY A N 1
ATOM 704 C CA . GLY A 1 89 ? -15.903 -19.727 4.209 1.00 62.28 89 GLY A CA 1
ATOM 705 C C . GLY A 1 89 ? -16.889 -20.417 3.256 1.00 62.28 89 GLY A C 1
ATOM 706 O O . GLY A 1 89 ? -16.441 -21.066 2.307 1.00 62.28 89 GLY A O 1
ATOM 707 N N . ILE A 1 90 ? -18.208 -20.270 3.442 1.00 63.50 90 ILE A N 1
ATOM 708 C CA . ILE A 1 90 ? -19.209 -20.801 2.512 1.00 63.50 90 ILE A CA 1
ATOM 709 C C . ILE A 1 90 ? -19.501 -19.741 1.443 1.00 63.50 90 ILE A C 1
ATOM 711 O O . ILE A 1 90 ? -20.150 -18.734 1.730 1.00 63.50 90 ILE A O 1
ATOM 715 N N . PRO A 1 91 ? -19.075 -19.939 0.180 1.00 57.34 91 PRO A N 1
ATOM 716 C CA . PRO A 1 91 ? -19.463 -19.033 -0.887 1.00 57.34 91 PRO A CA 1
ATOM 717 C C . PRO A 1 91 ? -20.983 -19.074 -1.053 1.00 57.34 91 PRO A C 1
ATOM 719 O O . PRO A 1 91 ? -21.576 -20.144 -1.228 1.00 57.34 91 PRO A O 1
ATOM 722 N N . PHE A 1 92 ? -21.616 -17.900 -1.021 1.00 61.25 92 PHE A N 1
ATOM 723 C CA . PHE A 1 92 ? -23.030 -17.766 -1.349 1.00 61.25 92 PHE A CA 1
ATOM 724 C C . PHE A 1 92 ? -23.26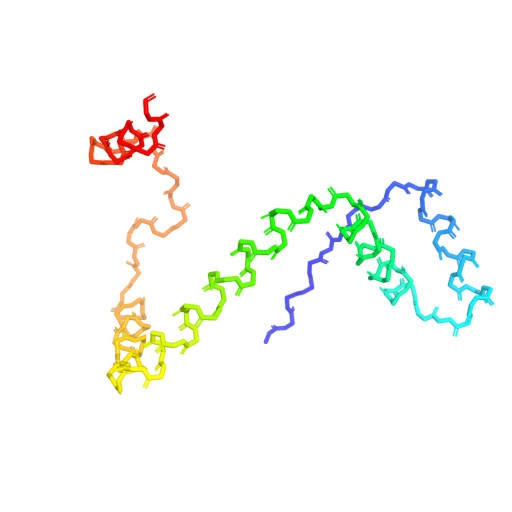8 -18.341 -2.751 1.00 61.25 92 PHE A C 1
ATOM 726 O O . PHE A 1 92 ? -22.756 -17.824 -3.743 1.00 61.25 92 PHE A O 1
ATOM 733 N N . LYS A 1 93 ? -24.025 -19.443 -2.831 1.00 67.25 93 LYS A N 1
ATOM 734 C CA . LYS A 1 93 ? -24.393 -20.073 -4.112 1.00 67.25 93 LYS A CA 1
ATOM 735 C C . LYS A 1 93 ? -25.293 -19.171 -4.952 1.00 67.25 93 LYS A C 1
ATOM 737 O O . LYS A 1 93 ? -25.260 -19.241 -6.175 1.00 67.25 93 LYS A O 1
ATOM 742 N N . GLU A 1 94 ? -26.075 -18.331 -4.285 1.00 66.25 94 GLU A N 1
ATOM 743 C CA . GLU A 1 94 ? -26.974 -17.365 -4.896 1.00 66.25 94 GLU A CA 1
ATOM 744 C C . GLU A 1 94 ? -26.807 -16.029 -4.181 1.00 66.25 94 GLU A C 1
ATOM 746 O O . GLU A 1 94 ? -26.755 -15.972 -2.952 1.00 66.25 94 GLU A O 1
ATOM 751 N N . GLU A 1 95 ? -26.685 -14.960 -4.962 1.00 67.50 95 GLU A N 1
ATOM 752 C CA . GLU A 1 95 ? -26.567 -13.602 -4.442 1.00 67.50 95 GLU A CA 1
ATOM 753 C C . GLU A 1 95 ? -27.891 -13.221 -3.750 1.00 67.50 95 GLU A C 1
ATOM 755 O O . GLU A 1 95 ? -28.935 -13.203 -4.415 1.00 67.50 95 GLU A O 1
ATOM 760 N N . PRO A 1 96 ? -27.888 -12.928 -2.434 1.00 73.25 96 PRO A N 1
ATOM 761 C CA . PRO A 1 96 ? -29.085 -12.510 -1.721 1.00 73.25 96 PRO A CA 1
ATOM 762 C C . PRO A 1 96 ? -29.729 -11.289 -2.398 1.00 73.25 96 PRO A C 1
ATOM 764 O O . PRO A 1 96 ? -29.003 -10.409 -2.875 1.00 73.25 96 PRO A O 1
ATOM 767 N N . PRO A 1 97 ? -31.071 -11.164 -2.398 1.00 76.88 97 PRO A N 1
ATOM 768 C CA . PRO A 1 97 ? -31.775 -10.069 -3.071 1.00 76.88 97 PRO A CA 1
ATOM 769 C C . PRO A 1 97 ? -31.240 -8.675 -2.712 1.00 76.88 97 PRO A C 1
ATOM 771 O O . PRO A 1 97 ? -31.108 -7.826 -3.588 1.00 76.88 97 PRO A O 1
ATOM 774 N N . ILE A 1 98 ? -30.838 -8.480 -1.451 1.00 78.00 98 ILE A N 1
ATOM 775 C CA . ILE A 1 98 ? -30.277 -7.219 -0.951 1.00 78.00 98 ILE A CA 1
ATOM 776 C C . ILE A 1 98 ? -28.912 -6.886 -1.577 1.00 78.00 98 ILE A C 1
ATOM 778 O O . ILE A 1 98 ? -28.646 -5.738 -1.915 1.00 78.00 98 ILE A O 1
ATOM 782 N N . GLN A 1 99 ? -28.050 -7.886 -1.801 1.00 69.88 99 GLN A N 1
ATOM 783 C CA . GLN A 1 99 ? -26.752 -7.681 -2.452 1.00 69.88 99 GLN A CA 1
ATOM 784 C C . GLN A 1 99 ? -26.939 -7.345 -3.932 1.00 69.88 99 GLN A C 1
ATOM 786 O O . GLN A 1 99 ? -26.243 -6.479 -4.463 1.00 69.88 99 GLN A O 1
ATOM 791 N N . LYS A 1 100 ? -27.939 -7.962 -4.574 1.00 78.62 100 LYS A N 1
ATOM 792 C CA . LYS A 1 100 ? -28.327 -7.656 -5.952 1.00 78.62 100 LYS A CA 1
ATOM 793 C C . LYS A 1 100 ? -28.825 -6.215 -6.086 1.00 78.62 100 LYS A C 1
ATOM 795 O O . LYS A 1 100 ? -28.401 -5.517 -6.999 1.00 78.62 100 LYS A O 1
ATOM 800 N N . GLU A 1 101 ? -29.658 -5.759 -5.155 1.00 78.00 101 GLU A N 1
ATOM 801 C CA . GLU A 1 101 ? -30.196 -4.396 -5.126 1.00 78.00 101 GLU A CA 1
ATOM 802 C C . GLU A 1 101 ? -29.095 -3.347 -4.898 1.00 78.00 101 GLU A C 1
ATOM 804 O O . GLU A 1 101 ? -28.981 -2.392 -5.667 1.00 78.00 101 GLU A O 1
ATOM 809 N N . ILE A 1 102 ? -28.199 -3.580 -3.932 1.00 77.44 102 ILE A N 1
ATOM 810 C CA . ILE A 1 102 ? -27.021 -2.730 -3.691 1.00 77.44 102 ILE A CA 1
ATOM 811 C C . ILE A 1 102 ? -26.118 -2.686 -4.931 1.00 77.44 102 ILE A C 1
ATOM 813 O O . ILE A 1 102 ? -25.666 -1.619 -5.342 1.00 77.44 102 ILE A O 1
ATOM 817 N N . ARG A 1 103 ? -25.872 -3.830 -5.577 1.00 75.62 103 ARG A N 1
ATOM 818 C CA . ARG A 1 103 ? -25.055 -3.901 -6.794 1.00 75.62 103 ARG A CA 1
ATOM 819 C C . ARG A 1 103 ? -25.701 -3.164 -7.968 1.00 75.62 103 ARG A C 1
ATOM 821 O O . ARG A 1 103 ? -24.974 -2.547 -8.742 1.00 75.62 103 ARG A O 1
ATOM 828 N N . THR A 1 104 ? -27.024 -3.211 -8.109 1.00 82.88 104 THR A N 1
ATOM 829 C CA . THR A 1 104 ? -27.752 -2.417 -9.108 1.00 82.88 104 THR A CA 1
ATOM 830 C C . THR A 1 104 ? -27.601 -0.923 -8.829 1.00 82.88 104 THR A C 1
ATOM 832 O O . THR A 1 104 ? -27.247 -0.179 -9.737 1.00 82.88 104 THR A O 1
ATOM 835 N N . LEU A 1 105 ? -27.758 -0.496 -7.573 1.00 78.56 105 LEU A N 1
ATOM 836 C CA . LEU A 1 105 ? -27.579 0.903 -7.167 1.00 78.56 105 LEU A CA 1
ATOM 837 C C . LEU A 1 105 ? -26.148 1.415 -7.390 1.00 78.56 105 LEU A C 1
ATOM 839 O O . LEU A 1 105 ? -25.957 2.568 -7.763 1.00 78.56 105 LEU A O 1
ATOM 843 N N . LEU A 1 106 ? -25.141 0.562 -7.191 1.00 66.81 106 LEU A N 1
ATOM 844 C CA . LEU A 1 106 ? -23.732 0.914 -7.388 1.00 66.81 106 LEU A CA 1
ATOM 845 C C . LEU A 1 106 ? -23.284 0.894 -8.856 1.00 66.81 106 LEU A C 1
ATOM 847 O O . LEU A 1 106 ? -22.233 1.454 -9.168 1.00 66.81 106 LEU A O 1
ATOM 851 N N . ARG A 1 107 ? -24.024 0.224 -9.749 1.00 72.00 107 ARG A N 1
ATOM 852 C CA . ARG A 1 107 ? -23.652 0.103 -11.168 1.00 72.00 107 ARG A CA 1
ATOM 853 C C . ARG A 1 107 ? -24.222 1.196 -12.065 1.00 72.00 107 ARG A C 1
ATOM 855 O O . ARG A 1 107 ? -23.600 1.417 -13.098 1.00 72.00 107 ARG A O 1
ATOM 862 N N . GLY A 1 108 ? -25.287 1.889 -11.648 1.00 47.50 108 GLY A N 1
ATOM 863 C CA . GLY A 1 108 ? -25.933 2.936 -12.451 1.00 47.50 108 GLY A CA 1
ATOM 864 C C . GLY A 1 108 ? -26.663 2.365 -13.656 1.00 47.50 108 GLY A C 1
ATOM 865 O O . GLY A 1 108 ? -25.987 1.974 -14.630 1.00 47.50 108 GLY A O 1
#

Radius of gyration: 21.37 Å; chains: 1; bounding box: 56×32×38 Å

Sequence (108 aa):
MDNQQSLTIPAGLHHFLEQASQWLKRPMNDVVYDAIVQYVATNTPQSLADRLKGSQQDLERYHEQDPDMNKAIEAFIQAELAGPDPLEGIPFKEEPPIQKEIRTLLRG

pLDDT: mean 77.69, std 11.85, range [35.88, 95.25]